Protein 1TZV (pdb70)

Solvent-accessible surface area: 8091 Å² total; per-residue (Å²): 232,176,17,79,104,126,88,10,7,32,0,0,2,73,0,6,69,63,45,18,136,57,176,138,63,68,20,55,111,0,1,68,112,25,12,53,154,77,7,47,177,122,3,54,91,12,0,94,102,4,1,150,13,2,92,140,33,66,95,76,0,28,72,8,0,52,154,22,28,176,164,101,42,17,112,127,13,58,34,11,17,21,2,1,0,33,4,2,0,8,1,0,38,86,14,64,111,19,69,43,125,36,2,12,67,10,4,24,76,10,0,86,152,89,36,84,102,106,17,0,135,64,0,47,33,5,0,61,111,0,6,157,115,59,14,26,154,107,21,134,197

CATH classification: 1.10.940.10

B-factor: mean 25.76, std 11.13, range [11.44, 70.81]

Sequence (141 aa):
MKTPRRRMRLLAVFKKALFQHEFRRDEDLLEQILEEILDETYDKKAKEDARRYIRGIKEENLSMIDDDLISRRYLEKKWSLNRLSVVVDRNVLRLLATYELLFEKKDIIPIEVTIDEEAIEIAKRYGTEENSGKKFVVNGIILDRIAKEHAPKEKFE

Radius of gyration: 14.31 Å; Cα contacts (8 Å, |Δi|>4): 176; chains: 1; bounding box: 40×30×37 Å

Organism: Thermotoga maritima (strain ATCC 43589 / DSM 3109 / JCM 10099 / NBRC 100826 / MSB8) (NCBI:txid243274)

Secondary structure (DSSP, 8-state):
-PPPHHHHHHHHHHHHHHHTT-TTS-HHHHHHHH--TTS-HHHHHHHHHHHHHHHHTHHHHHHHHHTT-SSS-GGGS-HHHHHHHHHHHHHHHH-TTS-HHHHHHHHHHHHHHHS-HHHHHHHHHHHHHHHHHH--GGG--

Foldseek 3Di:
DADDPLVLLVLLLVLLLVCVVVVVDDSLVSSVVSDDPVHDPVSSVVSNVLNVQLVVCVVVQQVLLQVQDDPAHLVRDDSLLSSLSSSLSSCQQPVQPQALVNSLVSSLVSQCVPHNNVSSVVSSVSSVVSNVVHRDPSNPD

Nearest PDB structures (foldseek):
  1tzw-assembly1_A  TM=9.886E-01  e=1.068E-16  Thermotoga maritima
  4eya-assembly1_A  TM=9.049E-01  e=3.063E-06  Aquifex aeolicus VF5
  1eyv-assembly1_A  TM=8.563E-01  e=5.248E-06  Mycobacterium tuberculosis
  3imq-assembly1_A  TM=8.845E-01  e=8.561E-06  Escherichia coli K-12
  3d3c-assembly3_C  TM=8.604E-01  e=1.330E-05  Escherichia coli K-12

InterPro domains:
  IPR006027 NusB/RsmB/TIM44 [PF01029] (7-132)
  IPR011605 NusB antitermination factor [MF_00073] (3-135)
  IPR011605 NusB antitermination factor [PTHR11078] (46-135)
  IPR011605 NusB antitermination factor [TIGR01951] (5-133)
  IPR035926 NusB-like superfamily [G3DSA:1.10.940.10] (1-142)
  IPR035926 NusB-like superfamily [SSF48013] (3-138)

Structure (mmCIF, N/CA/C/O backbone):
data_1TZV
#
_entry.id   1TZV
#
_cell.length_a   60.200
_cell.length_b   60.200
_cell.length_c   87.724
_cell.angle_alpha   90.00
_cell.angle_beta   90.00
_cell.angle_gamma   120.00
#
_symmetry.space_group_name_H-M   'P 31 2 1'
#
loop_
_entity.id
_entity.type
_entity.pdbx_description
1 polymer 'N utilization substance protein B homolog'
2 water water
#
loop_
_atom_site.group_PDB
_atom_site.id
_atom_site.type_symbol
_atom_site.label_atom_id
_atom_site.label_alt_id
_atom_site.label_comp_id
_atom_site.label_asym_id
_atom_site.label_entity_id
_atom_site.label_seq_id
_atom_site.pdbx_PDB_ins_code
_atom_site.Cartn_x
_atom_site.Cartn_y
_atom_site.Cartn_z
_atom_site.occupancy
_atom_site.B_iso_or_equiv
_atom_site.auth_seq_id
_atom_site.auth_comp_id
_atom_site.auth_asym_id
_atom_site.auth_atom_id
_atom_site.pdbx_PDB_model_num
ATOM 1 N N . MET A 1 1 ? 7.826 -9.898 50.309 1.00 57.05 1 MET A N 1
ATOM 2 C CA . MET A 1 1 ? 8.068 -9.206 49.011 1.00 55.20 1 MET A CA 1
ATOM 3 C C . MET A 1 1 ? 8.528 -7.768 49.179 1.00 50.13 1 MET A C 1
ATOM 4 O O . MET A 1 1 ? 8.126 -6.879 48.428 1.00 53.61 1 MET A O 1
ATOM 9 N N . LYS A 1 2 ? 9.364 -7.550 50.187 1.00 37.18 2 LYS A N 1
ATOM 10 C CA . LYS A 1 2 ? 9.928 -6.233 50.444 1.00 41.25 2 LYS A CA 1
ATOM 11 C C . LYS A 1 2 ? 10.859 -5.973 49.269 1.00 37.32 2 LYS A C 1
ATOM 12 O O . LYS A 1 2 ? 11.515 -6.902 48.797 1.00 31.79 2 LYS A O 1
ATOM 18 N N . THR A 1 3 ? 10.917 -4.734 48.788 1.00 27.43 3 THR A N 1
ATOM 19 C CA . THR A 1 3 ? 11.802 -4.422 47.668 1.00 28.22 3 THR A CA 1
ATOM 20 C C . THR A 1 3 ? 13.208 -4.229 48.219 1.00 23.31 3 THR A C 1
ATOM 21 O O . THR A 1 3 ? 13.436 -3.393 49.087 1.00 24.66 3 THR A O 1
ATOM 25 N N . PRO A 1 4 ? 14.176 -5.029 47.739 1.00 24.75 4 PRO A N 1
ATOM 26 C CA . PRO A 1 4 ? 15.532 -4.853 48.263 1.00 23.36 4 PRO A CA 1
ATOM 27 C C . PRO A 1 4 ? 16.206 -3.541 47.859 1.00 19.57 4 PRO A C 1
ATOM 28 O O . PRO A 1 4 ? 15.910 -2.957 46.802 1.00 21.95 4 PRO A O 1
ATOM 32 N N . ARG A 1 5 ? 17.108 -3.094 48.720 1.00 20.96 5 ARG A N 1
ATOM 33 C CA . ARG A 1 5 ? 17.864 -1.873 48.488 1.00 22.30 5 ARG A CA 1
ATOM 34 C C . ARG A 1 5 ? 18.554 -1.926 47.128 1.00 20.40 5 ARG A C 1
ATOM 35 O O . ARG A 1 5 ? 18.603 -0.927 46.417 1.00 19.63 5 ARG A O 1
ATOM 43 N N . ARG A 1 6 ? 19.101 -3.082 46.764 1.00 19.91 6 ARG A N 1
ATOM 44 C CA . ARG A 1 6 ? 19.780 -3.193 45.486 1.00 18.36 6 ARG A CA 1
ATOM 45 C C . ARG A 1 6 ? 18.891 -2.885 44.306 1.00 19.30 6 ARG A C 1
ATOM 46 O O . ARG A 1 6 ? 19.354 -2.283 43.331 1.00 17.81 6 ARG A O 1
ATOM 54 N N . ARG A 1 7 ? 17.632 -3.310 44.359 1.00 19.34 7 ARG A N 1
ATOM 55 C CA . ARG A 1 7 ? 16.714 -3.059 43.256 1.00 17.63 7 ARG A CA 1
ATOM 56 C C . ARG A 1 7 ? 16.265 -1.595 43.243 1.00 18.29 7 ARG A C 1
ATOM 57 O O . ARG A 1 7 ? 16.123 -0.995 42.176 1.00 17.24 7 ARG A O 1
ATOM 65 N N . MET A 1 8 ? 16.042 -1.033 44.422 1.00 17.27 8 MET A N 1
ATOM 66 C CA . MET A 1 8 ? 15.666 0.373 44.537 1.00 16.60 8 MET A CA 1
ATOM 67 C C . MET A 1 8 ? 16.799 1.196 43.901 1.00 17.06 8 MET A C 1
ATO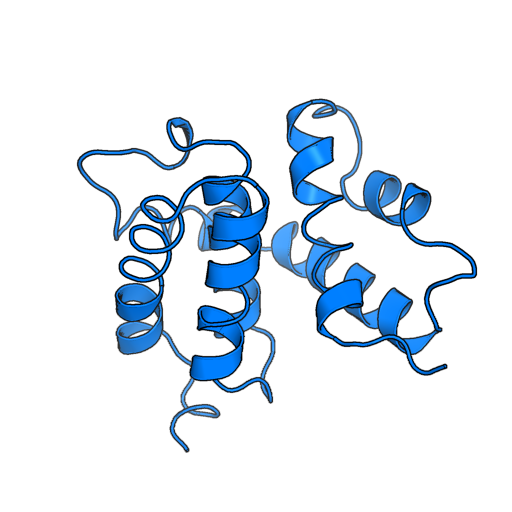M 68 O O . MET A 1 8 ? 16.543 2.055 43.052 1.00 16.69 8 MET A O 1
ATOM 73 N N . ARG A 1 9 ? 18.045 0.922 44.295 1.00 15.83 9 ARG A N 1
ATOM 74 C CA . ARG A 1 9 ? 19.178 1.671 43.773 1.00 15.46 9 ARG A CA 1
ATOM 75 C C . ARG A 1 9 ? 19.355 1.482 42.277 1.00 15.60 9 ARG A C 1
ATOM 76 O O . ARG A 1 9 ? 19.743 2.429 41.578 1.00 15.70 9 ARG A O 1
ATOM 84 N N A LEU A 1 10 ? 19.083 0.278 41.780 0.50 14.86 10 LEU A N 1
ATOM 85 N N B LEU A 1 10 ? 19.072 0.279 41.786 0.50 14.65 10 LEU A N 1
ATOM 86 C CA A LEU A 1 10 ? 19.207 0.036 40.346 0.50 16.13 10 LEU A CA 1
ATOM 87 C CA B LEU A 1 10 ? 19.204 0.023 40.359 0.50 16.01 10 LEU A CA 1
ATOM 88 C C A LEU A 1 10 ? 18.188 0.860 39.566 0.50 16.97 10 LEU A C 1
ATOM 89 C C B LEU A 1 10 ? 18.186 0.845 39.568 0.50 16.89 10 LEU A C 1
ATOM 90 O O A LEU A 1 10 ? 18.457 1.271 38.443 0.50 17.18 10 LEU A O 1
ATOM 91 O O B LEU A 1 10 ? 18.456 1.244 38.441 0.50 17.34 10 LEU A O 1
ATOM 100 N N . ALA A 1 11 ? 17.014 1.103 40.144 1.00 14.87 11 ALA A N 1
ATOM 101 C CA . ALA A 1 11 ? 16.004 1.912 39.441 1.00 15.73 11 ALA A CA 1
ATOM 102 C C . ALA A 1 11 ? 16.537 3.342 39.282 1.00 13.66 11 ALA A C 1
ATOM 103 O O . ALA A 1 11 ? 16.327 3.986 38.247 1.00 14.57 11 ALA A O 1
ATOM 105 N N . VAL A 1 12 ? 17.206 3.845 40.322 1.00 14.22 12 VAL A N 1
ATOM 106 C CA . VAL A 1 12 ? 17.803 5.177 40.278 1.00 13.61 12 VAL A CA 1
ATOM 107 C C . VAL A 1 12 ? 18.860 5.191 39.162 1.00 13.56 12 VAL A C 1
ATOM 108 O O . VAL A 1 12 ? 18.892 6.102 38.325 1.00 14.04 12 VAL A O 1
ATOM 112 N N . PHE A 1 13 ? 19.707 4.164 39.147 1.00 12.80 13 PHE A N 1
ATOM 113 C CA . PHE A 1 13 ? 20.729 4.077 38.118 1.00 13.94 13 PHE A CA 1
ATOM 114 C C . PHE A 1 13 ? 20.098 4.024 36.730 1.00 12.83 13 PHE A C 1
ATOM 115 O O . PHE A 1 13 ? 20.558 4.720 35.831 1.00 13.70 13 PHE A O 1
ATOM 123 N N A LYS A 1 14 ? 19.061 3.211 36.546 0.50 13.94 14 LYS A N 1
ATOM 124 N N B LYS A 1 14 ? 19.059 3.212 36.546 0.50 13.98 14 LYS A N 1
ATOM 125 C CA A LYS A 1 14 ? 18.421 3.133 35.238 0.50 15.08 14 LYS A CA 1
ATOM 126 C CA B LYS A 1 14 ? 18.410 3.131 35.241 0.50 15.09 14 LYS A CA 1
ATOM 127 C C A LYS A 1 14 ? 17.865 4.474 34.784 0.50 14.21 14 LYS A C 1
ATOM 128 C C B LYS A 1 14 ? 17.873 4.479 34.786 0.50 14.50 14 LYS A C 1
ATOM 129 O O A LYS A 1 14 ? 17.939 4.802 33.597 0.50 16.58 14 LYS A O 1
ATOM 130 O O B LYS A 1 14 ? 17.967 4.816 33.601 0.50 16.38 14 LYS A O 1
ATOM 141 N N . ALA A 1 15 ? 17.322 5.266 35.705 1.00 13.40 15 ALA A N 1
ATOM 142 C CA . ALA A 1 15 ? 16.799 6.579 35.327 1.00 13.54 15 ALA A CA 1
ATOM 143 C C . ALA A 1 15 ? 17.959 7.467 34.858 1.00 13.83 15 ALA A C 1
ATOM 144 O O . ALA A 1 15 ? 17.847 8.159 33.847 1.00 15.25 15 ALA A O 1
ATOM 146 N N . LEU A 1 16 ? 19.086 7.440 35.580 1.00 13.01 16 LEU A N 1
ATOM 147 C CA . LEU A 1 16 ? 20.260 8.225 35.196 1.00 13.47 16 LEU A CA 1
ATOM 148 C C . LEU A 1 16 ? 20.777 7.777 33.826 1.00 12.96 16 LEU A C 1
ATOM 149 O O . LEU A 1 16 ? 21.099 8.610 32.988 1.00 13.42 16 LEU A O 1
ATOM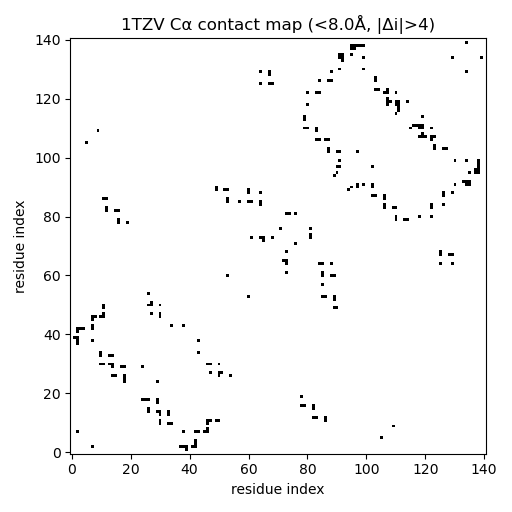 154 N N . PHE A 1 17 ? 20.859 6.466 33.626 1.00 12.39 17 PHE A N 1
ATOM 155 C CA . PHE A 1 17 ? 21.331 5.903 32.354 1.00 13.89 17 PHE A CA 1
ATOM 156 C C . PHE A 1 17 ? 20.419 6.356 31.204 1.00 13.36 17 PHE A C 1
ATOM 157 O O . PHE A 1 17 ? 20.892 6.860 30.168 1.00 15.52 17 PHE A O 1
ATOM 165 N N . GLN A 1 18 ? 19.116 6.190 31.373 1.00 14.43 18 GLN A N 1
ATOM 166 C CA . GLN A 1 18 ? 18.198 6.590 30.310 1.00 15.65 18 GLN A CA 1
ATOM 167 C C . GLN A 1 18 ? 18.207 8.084 30.019 1.00 15.40 18 GLN A C 1
ATOM 168 O O . GLN A 1 18 ? 18.049 8.505 28.861 1.00 16.27 18 GLN A O 1
ATOM 174 N N . HIS A 1 19 ? 18.427 8.911 31.038 1.00 15.75 19 HIS A N 1
ATOM 175 C CA . HIS A 1 19 ? 18.430 10.332 30.819 1.00 15.09 19 HIS A CA 1
ATOM 176 C C . HIS A 1 19 ? 19.546 10.771 29.876 1.00 16.43 19 HIS A C 1
ATOM 177 O O . HIS A 1 19 ? 19.421 11.804 29.199 1.00 16.33 19 HIS A O 1
ATOM 184 N N . GLU A 1 20 ? 20.634 10.008 29.818 1.00 15.04 20 GLU A N 1
ATOM 185 C CA . GLU A 1 20 ? 21.748 10.371 28.927 1.00 16.06 20 GLU A CA 1
ATOM 186 C C . GLU A 1 20 ? 21.337 10.417 27.448 1.00 17.12 20 GLU A C 1
ATOM 187 O O . GLU A 1 20 ? 22.001 11.077 26.635 1.00 17.07 20 GLU A O 1
ATOM 193 N N . PHE A 1 21 ? 20.240 9.744 27.117 1.00 14.61 21 PHE A N 1
ATOM 194 C CA . PHE A 1 21 ? 19.743 9.697 25.739 1.00 18.24 21 PHE A CA 1
ATOM 195 C C . PHE A 1 21 ? 18.407 10.401 25.611 1.00 17.75 21 PHE A C 1
ATOM 196 O O . PHE A 1 21 ? 17.794 10.408 24.538 1.00 18.95 21 PHE A O 1
ATOM 204 N N . ARG A 1 22 ? 17.954 11.006 26.699 1.00 17.05 22 ARG A N 1
ATOM 205 C CA . ARG A 1 22 ? 16.677 11.710 26.747 1.00 16.83 22 ARG A CA 1
ATOM 206 C C . ARG A 1 22 ? 16.894 12.975 27.551 1.00 17.57 22 ARG A C 1
ATOM 207 O O . ARG A 1 22 ? 16.163 13.255 28.504 1.00 18.89 22 ARG A O 1
ATOM 215 N N . ARG A 1 23 ? 17.885 13.757 27.139 1.00 17.72 23 ARG A N 1
ATOM 216 C CA . ARG A 1 23 ? 18.293 14.951 27.875 1.00 22.04 23 ARG A CA 1
ATOM 217 C C . ARG A 1 23 ? 17.299 16.095 27.961 1.00 27.53 23 ARG A C 1
ATOM 218 O O . ARG A 1 23 ? 17.458 17.000 28.778 1.00 27.76 23 ARG A O 1
ATOM 226 N N . ASP A 1 24 ? 16.267 16.041 27.132 1.00 28.59 24 ASP A N 1
ATOM 227 C CA . ASP A 1 24 ? 15.232 17.069 27.108 1.00 25.77 24 ASP A CA 1
ATOM 228 C C . ASP A 1 24 ? 14.116 16.720 28.076 1.00 32.92 24 ASP A C 1
ATOM 229 O O . ASP A 1 24 ? 13.168 17.490 28.249 1.00 31.66 24 ASP A O 1
ATOM 234 N N . GLU A 1 25 ? 14.216 15.547 28.694 1.00 27.30 25 GLU A N 1
ATOM 235 C CA . GLU A 1 25 ? 13.196 15.099 29.631 1.00 22.71 25 GLU A CA 1
ATOM 236 C C . GLU A 1 25 ? 13.657 15.223 31.077 1.00 22.07 25 GLU A C 1
ATOM 237 O O . GLU A 1 25 ? 14.861 15.179 31.370 1.00 23.44 25 GLU A O 1
ATOM 243 N N . ASP A 1 26 ? 12.689 15.379 31.973 1.00 21.38 26 ASP A N 1
ATOM 244 C CA . ASP A 1 26 ? 12.946 15.512 33.401 1.00 22.76 26 ASP A CA 1
ATOM 245 C C . ASP A 1 26 ? 13.319 14.142 33.954 1.00 20.16 26 ASP A C 1
ATOM 246 O O . ASP A 1 26 ? 12.609 13.156 33.764 1.00 19.45 26 ASP A O 1
ATOM 251 N N A LEU A 1 27 ? 14.458 14.090 34.638 0.50 19.65 27 LEU A N 1
ATOM 252 N N B LEU A 1 27 ? 14.458 14.092 34.626 0.50 19.31 27 LEU A N 1
ATOM 253 C CA A LEU A 1 27 ? 14.943 12.852 35.239 0.50 19.09 27 LEU A CA 1
ATOM 254 C CA B LEU A 1 27 ? 14.932 12.861 35.228 0.50 19.04 27 LEU A CA 1
ATOM 255 C C A LEU A 1 27 ? 13.867 12.240 36.139 0.50 18.53 27 LEU A C 1
ATOM 256 C C B LEU A 1 27 ? 13.854 12.243 36.120 0.50 18.56 27 LEU A C 1
ATOM 257 O O A LEU A 1 27 ? 13.734 11.011 36.225 0.50 18.14 27 LEU A O 1
ATOM 258 O O B LEU A 1 27 ? 13.710 11.014 36.186 0.50 18.64 27 LEU A O 1
ATOM 267 N N . GLU A 1 28 ? 13.096 13.093 36.814 1.00 18.38 28 GLU A N 1
ATOM 268 C CA . GLU A 1 28 ? 12.037 12.595 37.685 1.00 18.81 28 GLU A CA 1
ATOM 269 C C . GLU A 1 28 ? 10.965 11.843 36.903 1.00 20.03 28 GLU A C 1
ATOM 270 O O . GLU A 1 28 ? 10.465 10.824 37.368 1.00 20.25 28 GLU A O 1
ATOM 276 N N . GLN A 1 29 ? 10.606 12.337 35.717 1.00 20.09 29 GLN A N 1
ATOM 277 C CA . GLN A 1 29 ? 9.600 11.669 34.897 1.00 22.93 29 GLN A CA 1
ATOM 278 C C . GLN A 1 29 ? 10.110 10.333 34.394 1.00 21.62 29 GLN A C 1
ATOM 279 O O . GLN A 1 29 ? 9.374 9.349 34.330 1.00 21.71 29 GLN A O 1
ATOM 285 N N . ILE A 1 30 ? 11.387 10.293 34.030 1.00 19.37 30 ILE A N 1
ATOM 286 C CA . ILE A 1 30 ? 11.974 9.044 33.573 1.00 18.39 30 ILE A CA 1
ATOM 287 C C . ILE A 1 30 ? 11.900 8.005 34.700 1.00 16.64 30 ILE A C 1
ATOM 288 O O . ILE A 1 30 ? 11.560 6.860 34.455 1.00 18.40 30 ILE A O 1
ATOM 293 N N . LEU A 1 31 ? 12.203 8.412 35.934 1.00 16.00 31 LEU A N 1
ATOM 294 C CA . LEU A 1 31 ? 12.122 7.462 37.049 1.00 16.59 31 LEU A CA 1
ATOM 295 C C . LEU A 1 31 ? 10.695 6.936 37.202 1.00 17.60 31 LEU A C 1
ATOM 296 O O . LEU A 1 31 ? 10.493 5.751 37.465 1.00 17.66 31 LEU A O 1
ATOM 301 N N . GLU A 1 32 ? 9.699 7.808 37.037 1.00 17.70 32 GLU A N 1
ATOM 302 C CA . GLU A 1 32 ? 8.307 7.356 37.164 1.00 19.59 32 GLU A CA 1
ATOM 303 C C . GLU A 1 32 ? 7.909 6.281 36.146 1.00 21.67 32 GLU A C 1
ATOM 304 O O . GLU A 1 32 ? 7.012 5.474 36.412 1.00 24.90 32 GLU A O 1
ATOM 310 N N . GLU A 1 33 ? 8.555 6.254 34.984 1.00 20.69 33 GLU A N 1
ATOM 311 C CA . GLU A 1 33 ? 8.249 5.230 33.979 1.00 23.61 33 GLU A CA 1
ATOM 312 C C . GLU A 1 33 ? 8.811 3.883 34.443 1.00 25.79 33 GLU A C 1
ATOM 313 O O . GLU A 1 33 ? 8.243 2.822 34.172 1.00 26.04 33 GLU A O 1
ATOM 319 N N . ILE A 1 34 ? 9.937 3.939 35.150 1.00 22.18 34 ILE A N 1
ATOM 320 C CA . ILE A 1 34 ? 10.619 2.745 35.651 1.00 19.03 34 ILE A CA 1
ATOM 321 C C . ILE A 1 34 ? 9.913 2.168 36.872 1.00 24.00 34 ILE A C 1
ATOM 322 O O . ILE A 1 34 ? 9.740 0.948 36.988 1.00 26.20 34 ILE A O 1
ATOM 327 N N . LEU A 1 35 ? 9.505 3.046 37.785 1.00 21.20 35 LEU A N 1
ATOM 328 C CA . LEU A 1 35 ? 8.809 2.611 38.989 1.00 21.44 35 LEU A CA 1
ATOM 329 C C . LEU A 1 35 ? 7.416 2.120 38.605 1.00 28.63 35 LEU A C 1
ATOM 330 O O . LEU A 1 35 ? 6.710 2.749 37.817 1.00 34.45 35 LEU A O 1
ATOM 335 N N . ASP A 1 36 ? 7.047 0.969 39.140 1.00 27.28 36 ASP A N 1
ATOM 336 C CA . ASP A 1 36 ? 5.732 0.406 38.875 1.00 28.99 36 ASP A CA 1
ATOM 337 C C . ASP A 1 36 ? 5.301 -0.415 40.073 1.00 27.13 36 ASP A C 1
ATOM 338 O O . ASP A 1 36 ? 5.890 -0.314 41.155 1.00 26.73 36 ASP A O 1
ATOM 343 N N . GLU A 1 37 ? 4.269 -1.230 39.875 1.00 32.79 37 GLU A N 1
ATOM 344 C CA . GLU A 1 37 ? 3.726 -2.065 40.934 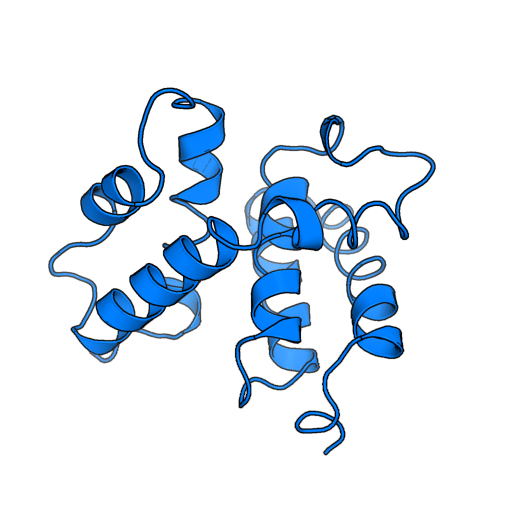1.00 31.33 37 GLU A CA 1
ATOM 345 C C . GLU A 1 37 ? 4.727 -3.026 41.567 1.00 31.25 37 GLU A C 1
ATOM 346 O O . GLU A 1 37 ? 4.515 -3.482 42.691 1.00 33.57 37 GLU A O 1
ATOM 352 N N . THR A 1 38 ? 5.815 -3.336 40.866 1.00 28.26 38 THR A N 1
ATOM 353 C CA . THR A 1 38 ? 6.806 -4.255 41.426 1.00 27.75 38 THR A CA 1
ATOM 354 C C . THR A 1 38 ? 7.688 -3.616 42.502 1.00 27.39 38 THR A C 1
ATOM 355 O O . THR A 1 38 ? 8.453 -4.309 43.181 1.00 30.69 38 THR A O 1
ATOM 359 N N . TYR A 1 39 ? 7.573 -2.298 42.670 1.00 22.65 39 TYR A N 1
ATOM 360 C CA . TYR A 1 39 ? 8.344 -1.592 43.689 1.00 25.72 39 TYR A CA 1
ATOM 361 C C . TYR A 1 39 ? 7.412 -1.212 44.827 1.00 24.71 39 TYR A C 1
ATOM 362 O O . TYR A 1 39 ? 6.330 -0.677 44.578 1.00 28.35 39 TYR A O 1
ATOM 371 N N . ASP A 1 40 ? 7.809 -1.483 46.067 1.00 22.26 40 ASP A N 1
ATOM 372 C CA . ASP A 1 40 ? 6.939 -1.140 47.187 1.00 22.03 40 ASP A CA 1
ATOM 373 C C . ASP A 1 40 ? 6.998 0.345 47.541 1.00 24.13 40 ASP A C 1
ATOM 374 O O . ASP A 1 40 ? 7.838 1.095 47.021 1.00 24.16 40 ASP A O 1
ATOM 379 N N . LYS A 1 41 ? 6.081 0.782 48.397 1.00 26.37 41 LYS A N 1
ATOM 380 C CA . LYS A 1 41 ? 6.002 2.187 48.786 1.00 23.16 41 LYS A CA 1
ATOM 381 C C . LYS A 1 41 ? 7.343 2.792 49.215 1.00 22.82 41 LYS A C 1
ATOM 382 O O . LYS A 1 41 ? 7.699 3.897 48.786 1.00 23.06 41 LYS A O 1
ATOM 388 N N . LYS A 1 42 ? 8.085 2.075 50.050 1.00 25.75 42 LYS A N 1
ATOM 389 C CA . LYS A 1 42 ? 9.381 2.551 50.536 1.00 24.62 42 LYS A CA 1
ATOM 390 C C . LYS A 1 42 ? 10.406 2.680 49.399 1.00 22.61 42 LYS A C 1
ATOM 391 O O . LYS A 1 42 ? 11.142 3.666 49.326 1.00 21.51 42 LYS A 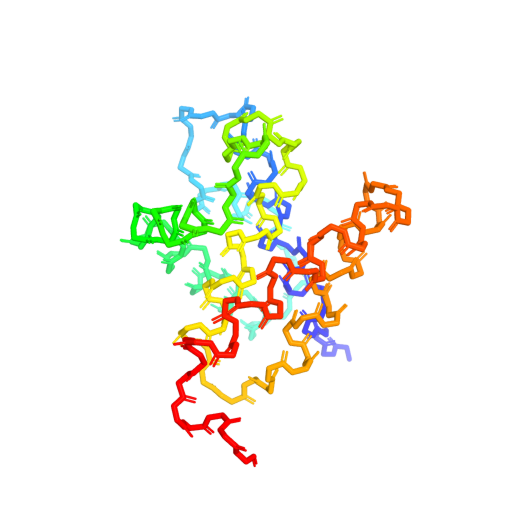O 1
ATOM 397 N N . ALA A 1 43 ? 10.454 1.689 48.517 1.00 22.17 43 ALA A N 1
ATOM 398 C CA . ALA A 1 43 ? 11.409 1.746 47.405 1.00 20.40 43 ALA A CA 1
ATOM 399 C C . ALA A 1 43 ? 11.086 2.923 46.479 1.00 20.45 43 ALA A C 1
ATOM 400 O O . ALA A 1 43 ? 11.994 3.582 45.968 1.00 19.41 43 ALA A O 1
ATOM 402 N N . LYS A 1 44 ? 9.806 3.210 46.262 1.00 19.10 44 LYS A N 1
ATOM 403 C CA . LYS A 1 44 ? 9.450 4.334 45.409 1.00 19.31 44 LYS A CA 1
ATOM 404 C C . LYS A 1 44 ? 9.855 5.632 46.082 1.00 20.89 44 LYS A C 1
ATOM 405 O O . LYS A 1 44 ? 10.369 6.540 45.444 1.00 20.58 44 LYS A O 1
ATOM 411 N N . GLU A 1 45 ? 9.587 5.728 47.376 1.00 20.59 45 GLU A N 1
ATOM 412 C CA . GLU A 1 45 ? 9.944 6.914 48.142 1.00 22.19 45 GLU A CA 1
ATOM 413 C C . GLU A 1 45 ? 11.458 7.131 48.086 1.00 17.82 45 GLU A C 1
ATOM 414 O O . GLU A 1 45 ? 11.934 8.235 47.827 1.00 18.81 45 GLU A O 1
ATOM 420 N N . ASP A 1 46 ? 12.209 6.068 48.356 1.00 18.71 46 ASP A N 1
ATOM 421 C CA . ASP A 1 46 ? 13.662 6.166 48.351 1.00 18.52 46 ASP A CA 1
ATOM 422 C C . ASP A 1 46 ? 14.215 6.542 46.974 1.00 15.38 46 ASP A C 1
ATOM 423 O O . ASP A 1 46 ? 15.024 7.458 46.873 1.00 16.75 46 ASP A O 1
ATOM 428 N N . ALA A 1 47 ? 13.769 5.854 45.930 1.00 17.16 47 ALA A N 1
ATOM 429 C CA . ALA A 1 47 ? 14.261 6.152 44.581 1.00 16.27 47 ALA A CA 1
ATOM 430 C C . ALA A 1 47 ? 13.988 7.598 44.203 1.00 16.02 47 ALA A C 1
ATOM 431 O O . ALA A 1 47 ? 14.851 8.277 43.653 1.00 16.82 47 ALA A O 1
ATOM 433 N N . ARG A 1 48 ? 12.791 8.091 44.538 1.00 16.18 48 ARG A N 1
ATOM 434 C CA . ARG A 1 48 ? 12.444 9.482 44.245 1.00 16.68 48 ARG A CA 1
ATOM 435 C C . ARG A 1 48 ? 13.358 10.469 45.003 1.00 16.54 48 ARG A C 1
ATOM 436 O O . ARG A 1 48 ? 13.790 11.485 44.439 1.00 17.85 48 ARG A O 1
ATOM 444 N N . ARG A 1 49 ? 13.644 10.188 46.273 1.00 16.88 49 ARG A N 1
ATOM 445 C CA . ARG A 1 49 ? 14.511 11.055 47.059 1.00 16.85 49 ARG A CA 1
ATOM 446 C C . ARG A 1 49 ? 15.922 11.075 46.428 1.00 16.72 49 ARG A C 1
ATOM 447 O O . ARG A 1 49 ? 16.553 12.137 46.299 1.00 18.08 49 ARG A O 1
ATOM 455 N N . TYR A 1 50 ? 16.418 9.892 46.064 1.00 15.48 50 TYR A N 1
ATOM 456 C CA . TYR A 1 50 ? 17.733 9.789 45.413 1.00 14.42 50 TYR A CA 1
ATOM 457 C C . TYR A 1 50 ? 17.800 10.627 44.129 1.00 13.66 50 TYR A C 1
ATOM 458 O O . TYR A 1 50 ? 18.716 11.434 43.941 1.00 15.00 50 TYR A O 1
ATOM 467 N N . ILE A 1 51 ? 16.835 10.417 43.243 1.00 15.78 51 ILE A N 1
ATOM 468 C CA . ILE A 1 51 ? 16.835 11.144 41.975 1.00 15.29 51 ILE A CA 1
ATOM 469 C C . ILE A 1 51 ? 16.731 12.648 42.196 1.00 16.27 51 ILE A C 1
ATOM 470 O O . ILE A 1 51 ? 17.442 13.422 41.560 1.00 17.81 51 ILE A O 1
ATOM 475 N N . ARG A 1 52 ? 15.879 13.085 43.120 1.00 16.95 52 ARG A N 1
ATOM 476 C CA . ARG A 1 52 ? 15.781 14.523 43.358 1.00 19.56 52 ARG A CA 1
ATOM 477 C C . ARG A 1 52 ? 17.063 15.056 43.982 1.00 17.14 52 ARG A C 1
ATOM 478 O O . ARG A 1 52 ? 17.495 16.165 43.658 1.00 18.74 52 ARG A O 1
ATOM 486 N N . GLY A 1 53 ? 17.682 14.253 44.849 1.00 17.08 53 GLY A N 1
ATOM 487 C CA . GLY A 1 53 ? 18.923 14.654 45.490 1.00 16.55 53 GLY A CA 1
ATOM 488 C C . GLY A 1 53 ? 20.078 14.772 44.513 1.00 18.00 53 GLY A C 1
ATOM 489 O O . GLY A 1 53 ? 20.908 15.673 44.608 1.00 19.45 53 GLY A O 1
ATOM 490 N N . ILE A 1 54 ? 20.136 13.848 43.558 1.00 16.79 54 ILE A N 1
ATOM 491 C CA . ILE A 1 54 ? 21.195 13.881 42.565 1.00 17.57 54 ILE A CA 1
ATOM 492 C C . ILE A 1 54 ? 20.950 15.076 41.645 1.00 18.29 54 ILE A C 1
ATOM 493 O O . ILE A 1 54 ? 21.876 15.811 41.317 1.00 19.99 54 ILE A O 1
ATOM 498 N N . LYS A 1 55 ? 19.698 15.301 41.262 1.00 20.37 55 LYS A N 1
ATOM 499 C CA . LYS A 1 55 ? 19.405 16.429 40.384 1.00 23.79 55 LYS A CA 1
ATOM 500 C C . LYS A 1 55 ? 19.733 17.765 41.052 1.00 22.30 55 LYS A C 1
ATOM 501 O O . LYS A 1 55 ? 20.336 18.641 40.433 1.00 27.28 55 LYS A O 1
ATOM 507 N N A GLU A 1 56 ? 19.359 17.901 42.320 0.50 21.70 56 GLU A N 1
ATOM 508 N N B GLU A 1 56 ? 19.358 17.917 42.315 0.50 21.79 56 GLU A N 1
ATOM 509 C CA A GLU A 1 56 ? 19.585 19.126 43.089 0.50 25.68 56 GLU A CA 1
ATOM 510 C CA B GLU A 1 56 ? 19.603 19.166 43.027 0.50 24.66 56 GLU A CA 1
ATOM 511 C C A GLU A 1 56 ? 21.053 19.418 43.375 0.50 27.84 56 GLU A C 1
ATOM 512 C C B GLU A 1 56 ? 21.063 19.427 43.376 0.50 27.97 56 GLU A C 1
ATOM 513 O O A GLU A 1 56 ? 21.453 20.577 43.486 0.50 27.44 56 GLU A O 1
ATOM 514 O O B GLU A 1 56 ? 21.469 20.577 43.542 0.50 26.96 56 GLU A O 1
ATOM 525 N N . ASN A 1 57 ? 21.855 18.368 43.490 1.00 20.70 57 ASN A N 1
ATOM 526 C CA . ASN A 1 57 ? 23.273 18.526 43.803 1.00 21.13 57 ASN A CA 1
ATOM 527 C C . ASN A 1 57 ? 24.204 18.104 42.644 1.00 16.96 57 ASN A C 1
ATOM 528 O O . ASN A 1 57 ? 25.392 17.895 42.867 1.00 18.58 57 ASN A O 1
ATOM 533 N N . LEU A 1 58 ? 23.690 18.022 41.422 1.00 19.17 58 LEU A N 1
ATOM 534 C CA . LEU A 1 58 ? 24.500 17.522 40.307 1.00 17.73 58 LEU A CA 1
ATOM 535 C C . LEU A 1 58 ? 25.832 18.230 40.098 1.00 20.77 58 LEU A C 1
ATOM 536 O O . LEU A 1 58 ? 26.862 17.582 39.942 1.00 18.51 58 LEU A O 1
ATOM 541 N N . SER A 1 59 ? 25.826 19.558 40.093 1.00 20.59 59 SER A N 1
ATOM 542 C CA . SER A 1 59 ? 27.065 20.304 39.890 1.00 20.82 59 SER A CA 1
ATOM 543 C C . SER A 1 59 ? 28.089 20.010 40.972 1.00 18.08 59 SER A C 1
ATOM 544 O O . SER A 1 59 ? 29.264 19.777 40.677 1.00 18.73 59 SER A O 1
ATOM 547 N N . MET A 1 60 ? 27.658 20.044 42.227 1.00 17.67 60 MET A N 1
ATOM 548 C CA . MET A 1 60 ? 28.567 19.784 43.329 1.00 19.57 60 MET A CA 1
ATOM 549 C C . MET A 1 60 ? 29.092 18.344 43.265 1.00 18.22 60 MET A C 1
ATOM 550 O O . MET A 1 60 ? 30.264 18.091 43.505 1.00 17.94 60 MET A O 1
ATOM 555 N N . ILE A 1 61 ? 28.217 17.402 42.926 1.00 17.35 61 ILE A N 1
ATOM 556 C CA . ILE A 1 61 ? 28.613 15.991 42.831 1.00 16.73 61 ILE A CA 1
ATOM 557 C C . ILE A 1 61 ? 29.626 15.788 41.694 1.00 14.50 61 ILE A C 1
ATOM 558 O O . ILE A 1 61 ? 30.685 15.172 41.894 1.00 15.81 61 ILE A O 1
ATOM 563 N N . ASP A 1 62 ? 29.320 16.308 40.506 1.00 14.90 62 ASP A N 1
ATOM 564 C CA . ASP A 1 62 ? 30.229 16.166 39.369 1.00 14.92 62 ASP A CA 1
ATOM 565 C C . ASP A 1 62 ? 31.576 16.839 39.645 1.00 14.23 62 ASP A C 1
ATOM 566 O O . ASP A 1 62 ? 32.631 16.276 39.349 1.00 16.35 62 ASP A O 1
ATOM 571 N N A ASP A 1 63 ? 31.525 18.040 40.216 0.50 17.39 63 ASP A N 1
ATOM 572 N N B ASP A 1 63 ? 31.544 18.046 40.199 0.50 17.54 63 ASP A N 1
ATOM 573 C CA A ASP A 1 63 ? 32.734 18.793 40.549 0.50 18.55 63 ASP A CA 1
ATOM 574 C CA B ASP A 1 63 ? 32.787 18.756 40.491 0.50 17.62 63 ASP A CA 1
ATOM 575 C C A ASP A 1 63 ? 33.611 18.015 41.524 0.50 16.86 63 ASP A C 1
ATOM 576 C C B ASP A 1 63 ? 33.628 18.009 41.528 0.50 17.00 63 ASP A C 1
ATOM 577 O O A ASP A 1 63 ? 34.834 17.999 41.399 0.50 18.88 63 ASP A O 1
ATOM 578 O O B ASP A 1 63 ? 34.854 18.012 41.449 0.50 18.80 63 ASP A O 1
ATOM 587 N N . LEU A 1 64 ? 32.983 17.365 42.493 1.00 17.25 64 LEU A N 1
ATOM 588 C CA . LEU A 1 64 ? 33.717 16.594 43.486 1.00 15.58 64 LEU A CA 1
ATOM 589 C C . LEU A 1 64 ? 34.369 15.364 42.825 1.00 18.53 64 LEU A C 1
ATOM 590 O O . LEU A 1 64 ? 35.553 15.104 43.021 1.00 18.03 64 LEU A O 1
ATOM 595 N N . ILE A 1 65 ? 33.610 14.615 42.028 1.00 16.95 65 ILE A N 1
ATOM 596 C CA . ILE A 1 65 ? 34.171 13.444 41.360 1.00 16.19 65 ILE A CA 1
ATOM 597 C C . ILE A 1 65 ? 35.366 13.834 40.485 1.00 14.81 65 ILE A C 1
ATOM 598 O O . ILE A 1 65 ? 36.397 13.151 40.467 1.00 17.00 65 ILE A O 1
ATOM 603 N N . SER A 1 66 ? 35.236 14.952 39.782 1.00 17.20 66 SER A N 1
ATOM 604 C CA . SER A 1 66 ? 36.288 15.413 38.889 1.00 18.43 66 SER A CA 1
ATOM 605 C C . SER A 1 66 ? 37.618 15.685 39.603 1.00 18.44 66 SER A C 1
ATOM 606 O O . SER A 1 66 ? 38.673 15.652 38.967 1.00 20.89 66 SER A O 1
ATOM 609 N N A ARG A 1 67 ? 37.573 15.948 40.906 0.50 19.54 67 ARG A N 1
ATOM 610 N N B ARG A 1 67 ? 37.553 15.924 40.912 0.50 19.60 67 ARG A N 1
ATOM 611 C CA A ARG A 1 67 ? 38.805 16.197 41.655 0.50 22.00 67 ARG A CA 1
ATOM 612 C CA B ARG A 1 67 ? 38.745 16.177 41.728 0.50 22.18 67 ARG A CA 1
ATOM 613 C C A ARG A 1 67 ? 39.629 14.921 41.818 0.50 25.00 67 ARG A C 1
ATOM 614 C C B ARG A 1 67 ? 39.590 14.913 41.882 0.50 24.27 67 ARG A C 1
ATOM 615 O O A ARG A 1 67 ? 40.755 14.958 42.322 0.50 26.81 67 ARG A O 1
ATOM 616 O O B ARG A 1 67 ? 40.693 14.954 42.435 0.50 25.23 67 ARG A O 1
ATOM 631 N N . TYR A 1 68 ? 39.068 13.791 41.397 1.00 18.86 68 TYR A N 1
ATOM 632 C CA . TYR A 1 68 ? 39.765 12.521 41.493 1.00 19.28 68 TYR A CA 1
ATOM 633 C C . TYR A 1 68 ? 40.046 11.913 40.126 1.00 17.66 68 TYR A C 1
ATOM 634 O O . TYR A 1 68 ? 40.550 10.797 40.043 1.00 20.11 68 TYR A O 1
ATOM 643 N N . LEU A 1 69 ? 39.731 12.647 39.063 1.00 18.60 69 LEU A N 1
ATOM 644 C CA . LEU A 1 69 ? 39.940 12.166 37.695 1.00 18.45 69 LEU A CA 1
ATOM 645 C C . LEU A 1 69 ? 41.063 12.972 37.056 1.00 19.22 69 LEU A C 1
ATOM 646 O O . LEU A 1 69 ? 41.208 14.161 37.345 1.00 22.06 69 LEU A O 1
ATOM 651 N N . GLU A 1 70 ? 41.859 12.315 36.215 1.00 20.88 70 GLU A N 1
ATOM 652 C CA . GLU A 1 70 ? 42.946 12.978 35.496 1.00 21.56 70 GLU A CA 1
ATOM 653 C C . GLU A 1 70 ? 43.010 12.469 34.054 1.00 23.79 70 GLU A C 1
ATOM 654 O O . GLU A 1 70 ? 42.733 13.220 33.125 1.00 26.97 70 GLU A O 1
ATOM 660 N N A LYS A 1 71 ? 43.373 11.202 33.878 0.50 24.40 71 LYS A N 1
ATOM 661 N N B LYS A 1 71 ? 43.373 11.203 33.877 0.50 24.41 71 LYS A N 1
ATOM 662 C CA A LYS A 1 71 ? 43.466 10.618 32.541 0.50 27.46 71 LYS A CA 1
ATOM 663 C CA B LYS A 1 71 ? 43.465 10.629 32.538 0.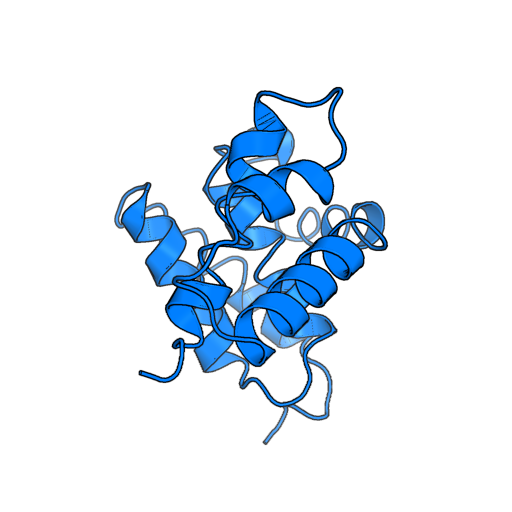50 27.43 71 LYS A CA 1
ATOM 664 C C A LYS A 1 71 ? 42.113 10.722 31.849 0.50 29.20 71 LYS A C 1
ATOM 665 C C B LYS A 1 71 ? 42.110 10.729 31.849 0.50 29.22 71 LYS A C 1
ATOM 666 O O A LYS A 1 71 ? 42.027 11.079 30.672 0.50 30.44 71 LYS A O 1
ATOM 667 O O B LYS A 1 71 ? 42.021 11.090 30.673 0.50 30.46 71 LYS A O 1
ATOM 678 N N . TRP A 1 72 ? 41.059 10.402 32.593 1.00 25.37 72 TRP A N 1
ATOM 679 C CA . TRP A 1 72 ? 39.701 10.458 32.075 1.00 27.46 72 TRP A CA 1
ATOM 680 C C . TRP A 1 72 ? 38.993 11.678 32.650 1.00 26.61 72 TRP A C 1
ATOM 681 O O . TRP A 1 72 ? 39.315 12.123 33.752 1.00 37.75 72 TRP A O 1
ATOM 692 N N . SER A 1 73 ? 38.074 12.252 31.890 1.00 26.04 73 SER A N 1
ATOM 693 C CA . SER A 1 73 ? 37.286 13.370 32.395 1.00 25.21 73 SER A CA 1
ATOM 694 C C . SER A 1 73 ? 35.926 12.714 32.625 1.00 19.55 73 SER A C 1
ATOM 695 O O . SER A 1 73 ? 35.630 11.670 32.040 1.00 21.62 73 SER A O 1
ATOM 698 N N . LEU A 1 74 ? 35.109 13.309 33.476 1.00 19.09 74 LEU A N 1
ATOM 699 C CA . LEU A 1 74 ? 33.795 12.748 33.772 1.00 18.50 74 LEU A CA 1
ATOM 700 C C . LEU A 1 74 ? 32.977 12.547 32.494 1.00 16.57 74 LEU A C 1
ATOM 701 O O . LEU A 1 74 ? 32.304 11.537 32.345 1.00 18.36 74 LEU A O 1
ATOM 706 N N . ASN A 1 75 ? 33.076 13.484 31.564 1.00 18.88 75 ASN A N 1
ATOM 707 C CA . ASN A 1 75 ? 32.313 13.387 30.327 1.00 21.17 75 ASN A CA 1
ATOM 708 C C . ASN A 1 75 ? 32.804 12.310 29.363 1.00 21.00 75 ASN A C 1
ATOM 709 O O . ASN A 1 75 ? 32.042 11.829 28.519 1.00 23.37 75 ASN A O 1
ATOM 714 N N . ARG A 1 76 ? 34.063 11.906 29.502 1.00 18.67 76 ARG A N 1
ATOM 715 C CA . ARG A 1 76 ? 34.631 10.891 28.623 1.00 19.29 76 ARG A CA 1
ATOM 716 C C . ARG A 1 76 ? 34.421 9.483 29.142 1.00 17.76 76 ARG A C 1
ATOM 717 O O . ARG A 1 76 ? 34.607 8.511 28.419 1.00 18.28 76 ARG A O 1
ATOM 725 N N . LEU A 1 77 ? 34.056 9.359 30.419 1.00 16.22 77 LEU A N 1
ATOM 726 C CA . LEU A 1 77 ? 33.757 8.045 30.959 1.00 15.03 77 LEU A CA 1
ATOM 727 C C . LEU A 1 77 ? 32.474 7.560 30.285 1.00 13.90 77 LEU A C 1
ATOM 728 O O . LEU A 1 77 ? 31.730 8.346 29.683 1.00 15.73 77 LEU A O 1
ATOM 733 N N . SER A 1 78 ? 32.230 6.264 30.397 1.00 13.70 78 SER A N 1
ATOM 734 C CA . SER A 1 78 ? 31.018 5.699 29.826 1.00 13.58 78 SER A CA 1
ATOM 735 C C . SER A 1 78 ? 29.810 6.174 30.619 1.00 14.70 78 SER A C 1
ATOM 736 O O . SER A 1 78 ? 29.930 6.643 31.766 1.00 15.05 78 SER A O 1
ATOM 739 N N A VAL A 1 79 ? 28.637 6.068 30.011 0.50 15.19 79 VAL A N 1
ATOM 740 N N B VAL A 1 79 ? 28.637 6.048 30.014 0.50 15.49 79 VAL A N 1
ATOM 741 C CA A VAL A 1 79 ? 27.422 6.476 30.693 0.50 16.04 79 VAL A CA 1
ATOM 742 C CA B VAL A 1 79 ? 27.407 6.446 30.676 0.50 16.19 79 VAL A CA 1
ATOM 743 C C A VAL A 1 79 ? 27.273 5.664 31.991 0.50 14.39 79 VAL A C 1
ATOM 744 C C B VAL A 1 79 ? 27.239 5.649 31.976 0.50 15.03 79 VAL A C 1
ATOM 745 O O A VAL A 1 79 ? 26.767 6.183 32.991 0.50 15.77 79 VAL A O 1
ATOM 746 O O B VAL A 1 79 ? 26.684 6.156 32.957 0.50 16.43 79 VAL A O 1
ATOM 753 N N . VAL A 1 80 ? 27.718 4.411 31.990 1.00 12.93 80 VAL A N 1
ATOM 754 C CA . VAL A 1 80 ? 27.609 3.598 33.191 1.00 12.76 80 VAL A CA 1
ATOM 755 C C . VAL A 1 80 ? 28.528 4.104 34.293 1.00 12.56 80 VAL A C 1
ATOM 756 O O . VAL A 1 80 ? 28.078 4.359 35.423 1.00 12.98 80 VAL A O 1
ATOM 760 N N . ASP A 1 81 ? 29.815 4.276 34.005 1.00 12.89 81 ASP A N 1
ATOM 761 C CA . ASP A 1 81 ? 30.734 4.693 35.056 1.00 14.32 81 ASP A CA 1
ATOM 762 C C . ASP A 1 81 ? 30.444 6.092 35.583 1.00 13.44 81 ASP A C 1
ATOM 763 O O . ASP A 1 81 ? 30.526 6.336 36.792 1.00 14.18 81 ASP A O 1
ATOM 768 N N . ARG A 1 82 ? 30.117 7.031 34.707 1.00 13.78 82 ARG A N 1
ATOM 769 C CA . ARG A 1 82 ? 29.802 8.382 35.146 1.00 12.96 82 ARG A CA 1
ATOM 770 C C . ARG A 1 82 ? 28.609 8.382 36.104 1.00 12.62 82 ARG A C 1
ATOM 771 O O . ARG A 1 82 ? 28.633 9.018 37.181 1.00 14.14 82 ARG A O 1
ATOM 779 N N . ASN A 1 83 ? 27.564 7.649 35.749 1.00 13.24 83 ASN A N 1
ATOM 780 C CA . ASN A 1 83 ? 26.379 7.651 36.593 1.00 13.45 83 ASN A CA 1
ATOM 781 C C . ASN A 1 83 ? 26.496 6.780 37.840 1.00 11.47 83 ASN A C 1
ATOM 782 O O . ASN A 1 83 ? 25.877 7.098 38.866 1.00 12.93 83 ASN A O 1
ATOM 787 N N . VAL A 1 84 ? 27.295 5.725 37.788 1.00 12.82 84 VAL A N 1
ATOM 788 C CA . VAL A 1 84 ? 27.532 4.946 39.001 1.00 13.28 84 VAL A CA 1
ATOM 789 C C . VAL A 1 84 ? 28.295 5.880 39.967 1.00 12.44 84 VAL A C 1
ATOM 790 O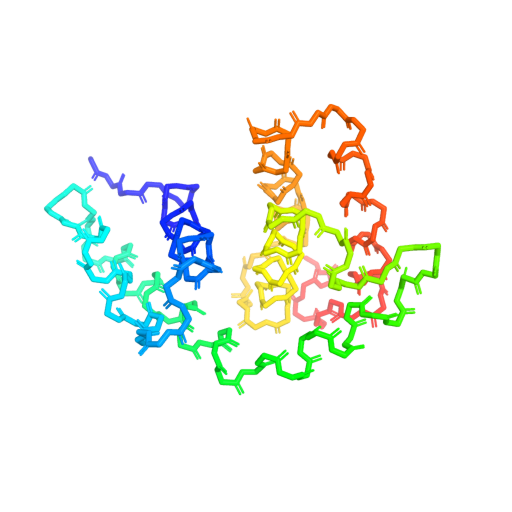 O . VAL A 1 84 ? 27.991 5.909 41.170 1.00 12.48 84 VAL A O 1
ATOM 794 N N . LEU A 1 85 ? 29.266 6.642 39.485 1.00 12.24 85 LEU A N 1
ATOM 795 C CA . LEU A 1 85 ? 30.002 7.541 40.371 1.00 13.61 85 LEU A CA 1
ATOM 796 C C . LEU A 1 85 ? 29.089 8.616 40.945 1.00 12.31 85 LEU A C 1
ATOM 797 O O . LEU A 1 85 ? 29.168 8.943 42.137 1.00 13.34 85 LEU A O 1
ATOM 802 N N . ARG A 1 86 ? 28.195 9.174 40.139 1.00 13.26 86 ARG A N 1
ATOM 803 C CA . ARG A 1 86 ? 27.259 10.187 40.638 1.00 12.71 86 ARG A CA 1
ATOM 804 C C . ARG A 1 86 ? 26.354 9.603 41.725 1.00 12.56 86 ARG A C 1
ATOM 805 O O . ARG A 1 86 ? 26.172 10.200 42.799 1.00 13.62 86 ARG A O 1
ATOM 813 N N A LEU A 1 87 ? 25.782 8.441 41.449 0.50 13.98 87 LEU A N 1
ATOM 814 N N B LEU A 1 87 ? 25.785 8.440 41.450 0.50 13.93 87 LEU A N 1
ATOM 815 C CA A LEU A 1 87 ? 24.877 7.768 42.377 0.50 13.59 87 LEU A CA 1
ATOM 816 C CA B LEU A 1 87 ? 24.877 7.786 42.384 0.50 13.47 87 LEU A CA 1
ATOM 817 C C A LEU A 1 87 ? 25.559 7.422 43.703 0.50 13.26 87 LEU A C 1
ATOM 818 C C B LEU A 1 87 ? 25.580 7.461 43.704 0.50 11.70 87 LEU A C 1
ATOM 819 O O A LEU A 1 87 ? 25.025 7.687 44.798 0.50 15.43 87 LEU A O 1
ATOM 820 O O B LEU A 1 87 ? 25.079 7.780 44.797 0.50 16.07 87 LEU A O 1
ATOM 829 N N . ALA A 1 88 ? 26.738 6.825 43.617 1.00 13.14 88 ALA A N 1
ATOM 830 C CA . ALA A 1 88 ? 27.492 6.450 44.812 1.00 13.00 88 ALA A CA 1
ATOM 831 C C . ALA A 1 88 ? 27.949 7.670 45.608 1.00 12.76 88 ALA A C 1
ATOM 832 O O . ALA A 1 88 ? 27.944 7.620 46.851 1.00 14.83 88 ALA A O 1
ATOM 834 N N . THR A 1 89 ? 28.368 8.746 44.943 1.00 12.90 89 THR A N 1
ATOM 835 C CA . THR A 1 89 ? 28.817 9.953 45.649 1.00 14.29 89 THR A CA 1
ATOM 836 C C . THR A 1 89 ? 27.620 10.565 46.377 1.00 14.31 89 THR A C 1
ATOM 837 O O . THR A 1 89 ? 27.732 10.966 47.549 1.00 15.85 89 THR A O 1
ATOM 841 N N . TYR A 1 90 ? 26.465 10.613 45.724 1.00 14.26 90 TYR A N 1
ATOM 842 C CA . TYR A 1 90 ? 25.265 11.119 46.357 1.00 15.14 90 TYR A CA 1
ATOM 843 C C . TYR A 1 90 ? 24.972 10.289 47.606 1.00 14.75 90 TYR A C 1
ATOM 844 O O . TYR A 1 90 ? 24.716 10.827 48.689 1.00 16.82 90 TYR A O 1
ATOM 853 N N . GLU A 1 91 ? 24.990 8.969 47.469 1.00 14.50 91 GLU A N 1
ATOM 854 C CA . GLU A 1 91 ? 24.682 8.100 48.588 1.00 16.14 91 GLU A CA 1
ATOM 855 C C . GLU A 1 91 ? 25.689 8.277 49.729 1.00 16.54 91 GLU A C 1
ATOM 856 O O . GLU A 1 91 ? 25.297 8.357 50.910 1.00 17.77 91 GLU A O 1
ATOM 862 N N . LEU A 1 92 ? 26.965 8.334 49.391 1.00 15.50 92 LEU A N 1
ATOM 863 C CA . LEU A 1 92 ? 28.034 8.544 50.373 1.00 17.22 92 LEU A CA 1
ATOM 864 C C . LEU A 1 92 ? 27.806 9.831 51.190 1.00 17.05 92 LEU A C 1
ATOM 865 O O . LEU A 1 92 ? 27.878 9.838 52.435 1.00 18.86 92 LEU A O 1
ATOM 870 N N . LEU A 1 93 ? 27.526 10.927 50.499 1.00 16.78 93 LEU A N 1
ATOM 871 C CA . LEU A 1 93 ? 27.363 12.215 51.161 1.00 17.92 93 LEU A CA 1
ATOM 872 C C . LEU A 1 93 ? 26.050 12.464 51.867 1.00 22.34 93 LEU A C 1
ATOM 873 O O . LEU A 1 93 ? 26.033 13.079 52.944 1.00 21.75 93 LEU A O 1
ATOM 878 N N . PHE A 1 94 ? 24.957 11.979 51.292 1.00 18.67 94 PHE A N 1
ATOM 879 C CA . PHE A 1 94 ? 23.627 12.307 51.781 1.00 19.92 94 PHE A CA 1
ATOM 880 C C . PHE A 1 94 ? 22.751 11.271 52.425 1.00 22.17 94 PHE A C 1
ATOM 881 O O . PHE A 1 94 ? 21.782 11.619 53.112 1.00 24.59 94 PHE A O 1
ATOM 889 N N . GLU A 1 95 ? 23.042 10.005 52.192 1.00 17.90 95 GLU A N 1
ATOM 890 C CA . GLU A 1 95 ? 22.222 8.971 52.770 1.00 21.48 95 GLU A CA 1
ATOM 891 C C . GLU A 1 95 ? 22.949 8.463 54.000 1.00 24.19 95 GLU A C 1
ATOM 892 O O . GLU A 1 95 ? 23.788 7.571 53.934 1.00 22.82 95 GLU A O 1
ATOM 898 N N A LYS A 1 96 ? 22.642 9.080 55.135 0.50 32.44 96 LYS A N 1
ATOM 899 N N B LYS A 1 96 ? 22.656 9.086 55.136 0.50 32.37 96 LYS A N 1
ATOM 900 C CA A LYS A 1 96 ? 23.247 8.670 56.381 0.50 34.72 96 LYS A CA 1
ATOM 901 C CA B LYS A 1 96 ? 23.275 8.681 56.381 0.50 34.60 96 LYS A CA 1
ATOM 902 C C A LYS A 1 96 ? 22.540 7.389 56.764 0.50 35.89 96 LYS A C 1
ATOM 903 C C B LYS A 1 96 ? 22.552 7.400 56.767 0.50 35.99 96 LYS A C 1
ATOM 904 O O A LYS A 1 96 ? 21.340 7.264 56.545 0.50 48.19 96 LYS A O 1
ATOM 905 O O B LYS A 1 96 ? 21.350 7.286 56.547 0.50 48.23 96 LYS A O 1
ATOM 916 N N . ASP A 1 97 ? 23.296 6.448 57.319 1.00 31.61 97 ASP A N 1
ATOM 917 C CA . ASP A 1 97 ? 22.783 5.137 57.754 1.00 29.43 97 ASP A CA 1
ATOM 918 C C . ASP A 1 97 ? 23.348 4.029 56.870 1.00 29.19 97 ASP A C 1
ATOM 919 O O . ASP A 1 97 ? 23.318 2.861 57.245 1.00 37.14 97 ASP A O 1
ATOM 924 N N A ILE A 1 98 ? 23.861 4.402 55.700 0.50 28.01 98 ILE A N 1
ATOM 925 N N B ILE A 1 98 ? 23.852 4.390 55.695 0.50 28.35 98 ILE A N 1
ATOM 926 C CA A ILE A 1 98 ? 24.441 3.420 54.784 0.50 25.75 98 ILE A CA 1
ATOM 927 C CA B ILE A 1 98 ? 24.426 3.386 54.802 0.50 25.65 98 ILE A CA 1
ATOM 928 C C A ILE A 1 98 ? 25.951 3.403 54.973 0.50 21.29 98 ILE A C 1
ATOM 929 C C B ILE A 1 98 ? 25.933 3.395 54.976 0.50 21.53 98 ILE A C 1
ATOM 930 O O A ILE A 1 98 ? 26.622 4.408 54.753 0.50 22.89 98 ILE A O 1
ATOM 931 O O B ILE A 1 98 ? 26.588 4.408 54.746 0.50 23.13 98 ILE A O 1
ATOM 940 N N . PRO A 1 99 ? 26.505 2.263 55.412 1.00 20.36 99 PRO A N 1
ATOM 941 C CA . PRO A 1 99 ? 27.952 2.193 55.604 1.00 24.09 99 PRO A CA 1
ATOM 942 C C . PRO A 1 99 ? 28.705 2.443 54.307 1.00 18.20 99 PRO A C 1
ATOM 943 O O . PRO A 1 99 ? 28.244 2.065 53.205 1.00 20.76 99 PRO A O 1
ATOM 947 N N . ILE A 1 100 ? 29.861 3.071 54.431 1.00 19.76 100 ILE A N 1
ATOM 948 C CA . ILE A 1 100 ? 30.694 3.367 53.281 1.00 20.22 100 ILE A CA 1
ATOM 949 C C . ILE A 1 100 ? 30.930 2.105 52.456 1.00 19.79 100 ILE A C 1
ATOM 950 O O . ILE A 1 100 ? 30.802 2.123 51.231 1.00 19.74 100 ILE A O 1
ATOM 955 N N . GLU A 1 101 ? 31.273 1.008 53.117 1.00 21.44 101 GLU A N 1
ATOM 956 C CA . GLU A 1 101 ? 31.544 -0.252 52.437 1.00 20.76 101 GLU A CA 1
ATOM 957 C C . GLU A 1 101 ? 30.361 -0.730 51.600 1.00 20.73 101 GLU A C 1
ATOM 958 O O . GLU A 1 101 ? 30.556 -1.295 50.517 1.00 20.33 101 GLU A O 1
ATOM 964 N N . VAL A 1 102 ? 29.140 -0.529 52.079 1.00 18.16 102 VAL A N 1
ATOM 965 C CA . VAL A 1 102 ? 27.966 -0.950 51.319 1.00 21.45 102 VAL A CA 1
ATOM 966 C C . VAL A 1 102 ? 27.815 -0.095 50.054 1.00 18.79 102 VAL A C 1
ATOM 967 O O . VAL A 1 102 ? 27.581 -0.611 48.948 1.00 18.82 102 VAL A O 1
ATOM 971 N N . THR A 1 103 ? 27.964 1.211 50.190 1.00 16.60 103 THR A N 1
ATOM 972 C CA . THR A 1 103 ? 27.853 2.096 49.042 1.00 16.71 103 THR A CA 1
ATOM 973 C C . THR A 1 103 ? 28.898 1.714 48.014 1.00 17.38 103 THR A C 1
ATOM 974 O O . THR A 1 103 ? 28.591 1.565 46.823 1.00 16.74 103 THR A O 1
ATOM 978 N N . ILE A 1 104 ? 30.137 1.527 48.435 1.00 16.34 104 ILE A N 1
ATOM 979 C CA . ILE A 1 104 ? 31.185 1.217 47.476 1.00 18.81 104 ILE A CA 1
ATOM 980 C C . ILE A 1 104 ? 31.015 -0.166 46.846 1.00 17.10 104 ILE A C 1
ATOM 981 O O . ILE A 1 104 ? 31.073 -0.306 45.619 1.00 16.35 104 ILE A O 1
ATOM 986 N N . ASP A 1 105 ? 30.775 -1.184 47.657 1.00 16.19 105 ASP A N 1
ATOM 987 C CA . ASP A 1 105 ? 30.612 -2.529 47.130 1.00 16.18 105 ASP A CA 1
ATOM 988 C C . ASP A 1 105 ? 29.450 -2.620 46.138 1.00 16.59 105 ASP A C 1
ATOM 989 O O . ASP A 1 105 ? 29.561 -3.248 45.087 1.00 17.04 105 ASP A O 1
ATOM 994 N N A GLU A 1 106 ? 28.321 -2.003 46.459 0.50 16.69 106 GLU A N 1
ATOM 995 N N B GLU A 1 106 ? 28.334 -1.990 46.480 0.50 17.70 106 GLU A N 1
ATOM 996 C CA A GLU A 1 106 ? 27.170 -2.060 45.562 0.50 16.86 106 GLU A CA 1
ATOM 997 C CA B GLU A 1 106 ? 27.167 -2.065 45.620 0.50 17.18 106 GLU A CA 1
ATOM 998 C C A GLU A 1 106 ? 27.403 -1.280 44.280 0.50 21.99 106 GLU A C 1
ATOM 999 C C B GLU A 1 106 ? 27.274 -1.201 44.358 0.50 13.52 106 GLU A C 1
ATOM 1000 O O A GLU A 1 106 ? 26.955 -1.681 43.207 0.50 18.01 106 GLU A O 1
ATOM 1001 O O B GLU A 1 106 ? 26.632 -1.513 43.353 0.50 17.16 106 GLU A O 1
ATOM 1012 N N . ALA A 1 107 ? 28.114 -0.168 44.388 1.00 15.38 107 ALA A N 1
ATOM 1013 C CA . ALA A 1 107 ? 28.385 0.668 43.219 1.00 16.02 107 ALA A CA 1
ATOM 1014 C C . ALA A 1 107 ? 29.282 -0.150 42.275 1.00 16.75 107 ALA A C 1
ATOM 1015 O O . ALA A 1 107 ? 29.080 -0.161 41.059 1.00 17.11 107 ALA A O 1
ATOM 1017 N N . ILE A 1 108 ? 30.290 -0.821 42.816 1.00 15.79 108 ILE A N 1
ATOM 1018 C CA . ILE A 1 108 ? 31.179 -1.658 42.020 1.00 17.36 108 ILE A CA 1
ATOM 1019 C C . ILE A 1 108 ? 30.349 -2.730 41.306 1.00 16.53 108 ILE A C 1
ATOM 1020 O O . ILE A 1 108 ? 30.611 -3.036 40.134 1.00 16.11 108 ILE A O 1
ATOM 1025 N N . GLU A 1 109 ? 29.376 -3.316 41.991 1.00 14.88 109 GLU A N 1
ATOM 1026 C CA . GLU A 1 109 ? 28.516 -4.337 41.381 1.00 16.29 109 GLU A CA 1
ATOM 1027 C C . GLU A 1 109 ? 27.801 -3.771 40.157 1.00 16.21 109 GLU A C 1
ATOM 1028 O O . GLU A 1 109 ? 27.710 -4.456 39.119 1.00 17.13 109 GLU A O 1
ATOM 1034 N N . ILE A 1 110 ? 27.274 -2.551 40.248 1.00 16.07 110 ILE A N 1
ATOM 1035 C CA . ILE A 1 110 ? 26.585 -1.972 39.100 1.00 15.27 110 ILE A CA 1
ATOM 1036 C C . ILE A 1 110 ? 27.570 -1.727 37.969 1.00 16.99 110 ILE A C 1
ATOM 1037 O O . ILE A 1 110 ? 27.273 -2.021 36.808 1.00 16.65 110 ILE A O 1
ATOM 1042 N N . ALA A 1 111 ? 28.745 -1.197 38.278 1.00 14.21 111 ALA A N 1
ATOM 1043 C CA . ALA A 1 111 ? 29.743 -0.942 37.248 1.00 15.68 111 ALA A CA 1
ATOM 1044 C C . ALA A 1 111 ? 30.140 -2.233 36.546 1.00 15.86 111 ALA A C 1
ATOM 1045 O O . ALA A 1 111 ? 30.301 -2.238 35.325 1.00 15.77 111 ALA A O 1
ATOM 1047 N N . LYS A 1 112 ? 30.291 -3.322 37.285 1.00 16.13 112 LYS A N 1
ATOM 1048 C CA . LYS A 1 112 ? 30.662 -4.601 36.673 1.00 16.51 112 LYS A CA 1
ATOM 1049 C C . LYS A 1 112 ? 29.506 -5.174 35.859 1.00 20.94 112 LYS A C 1
ATOM 1050 O O . LYS A 1 112 ? 29.715 -5.769 34.793 1.00 20.68 112 LYS A O 1
ATOM 1056 N N . ARG A 1 113 ? 28.289 -4.969 36.346 1.00 18.11 113 ARG A N 1
ATOM 1057 C CA . ARG A 1 113 ? 27.064 -5.443 35.708 1.00 19.75 113 ARG A CA 1
ATOM 1058 C C . ARG A 1 113 ? 26.990 -5.001 34.254 1.00 16.53 113 ARG A C 1
ATOM 1059 O O . ARG A 1 113 ? 26.724 -5.822 33.354 1.00 18.57 113 ARG A O 1
ATOM 1067 N N . TYR A 1 114 ? 27.236 -3.722 34.017 1.00 15.54 114 TYR A N 1
ATOM 1068 C CA . TYR A 1 114 ? 27.138 -3.149 32.687 1.00 16.49 114 TYR A CA 1
ATOM 1069 C C . TYR A 1 114 ? 28.467 -2.844 32.045 1.00 17.59 114 TYR A C 1
ATOM 1070 O O . TYR A 1 114 ? 28.493 -2.292 30.947 1.00 21.19 114 TYR A O 1
ATOM 1079 N N . GLY A 1 115 ? 29.552 -3.218 32.721 1.00 16.67 115 GLY A N 1
ATOM 1080 C CA . GLY A 1 115 ? 30.884 -2.975 32.188 1.00 15.65 115 GLY A CA 1
ATOM 1081 C C . GLY A 1 115 ? 31.721 -4.224 32.272 1.00 16.08 115 GLY A C 1
ATOM 1082 O O . GLY A 1 115 ? 31.278 -5.314 31.915 1.00 18.27 115 GLY A O 1
ATOM 1083 N N . THR A 1 116 ? 32.957 -4.064 32.746 1.00 17.16 116 THR A N 1
ATOM 1084 C CA . THR A 1 116 ? 33.909 -5.168 32.888 1.00 16.34 116 THR A CA 1
ATOM 1085 C C . THR A 1 116 ? 34.533 -5.150 34.276 1.00 18.81 116 THR A C 1
ATOM 1086 O O . THR A 1 116 ? 34.264 -4.255 35.089 1.00 17.13 116 THR A O 1
ATOM 1090 N N A GLU A 1 117 ? 35.384 -6.132 34.542 0.50 17.64 117 GLU A N 1
ATOM 1091 N N B GLU A 1 117 ? 35.379 -6.134 34.549 0.50 17.53 117 GLU A N 1
ATOM 1092 C CA A GLU A 1 117 ? 36.069 -6.199 35.823 0.50 19.29 117 GLU A CA 1
ATOM 1093 C CA B GLU A 1 117 ? 36.066 -6.188 35.830 0.50 18.97 117 GLU A CA 1
ATOM 1094 C C A GLU A 1 117 ? 36.897 -4.923 35.971 0.50 20.01 117 GLU A C 1
ATOM 1095 C C B GLU A 1 117 ? 36.907 -4.924 35.974 0.50 20.14 117 GLU A C 1
ATOM 1096 O O A GLU A 1 117 ? 37.004 -4.371 37.069 0.50 19.86 117 GLU A O 1
ATOM 1097 O O B GLU A 1 117 ? 37.034 -4.379 37.073 0.50 20.04 117 GLU A O 1
ATOM 1108 N N . ASN A 1 118 ? 37.478 -4.450 34.871 1.00 17.95 118 ASN A N 1
ATOM 1109 C CA . ASN A 1 118 ? 38.283 -3.235 34.900 1.00 20.55 118 ASN A CA 1
ATOM 1110 C C . ASN A 1 118 ? 37.431 -2.030 35.293 1.00 20.29 118 ASN A C 1
ATOM 1111 O O . ASN A 1 118 ? 37.923 -1.133 35.987 1.00 19.29 118 ASN A O 1
ATOM 1116 N N . SER A 1 119 ? 36.168 -1.989 34.849 1.00 17.03 119 SER A N 1
ATOM 1117 C CA . SER A 1 119 ? 35.247 -0.892 35.225 1.00 19.93 119 SER A CA 1
ATOM 1118 C C . SER A 1 119 ? 35.078 -0.891 36.732 1.00 17.24 119 SER A C 1
ATOM 1119 O O . SER A 1 119 ? 35.134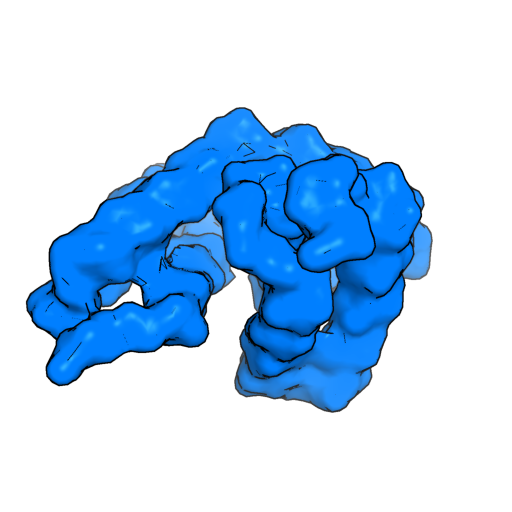 0.158 37.393 1.00 18.69 119 SER A O 1
ATOM 1122 N N . GLY A 1 120 ? 34.821 -2.072 37.270 1.00 16.55 120 GLY A N 1
ATOM 1123 C CA . GLY A 1 120 ? 34.642 -2.216 38.699 1.00 20.00 120 GLY A CA 1
ATOM 1124 C C . GLY A 1 120 ? 35.856 -1.724 39.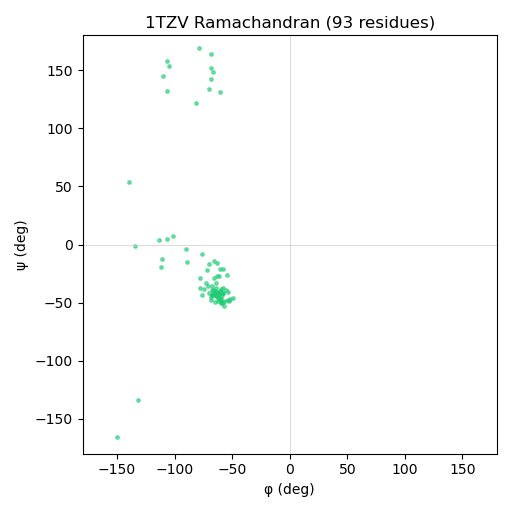445 1.00 19.13 120 GLY A C 1
ATOM 1125 O O . GLY A 1 120 ? 35.723 -0.973 40.411 1.00 19.00 120 GLY A O 1
ATOM 1126 N N A LYS A 1 121 ? 37.045 -2.131 39.017 0.50 17.32 121 LYS A N 1
ATOM 1127 N N B LYS A 1 121 ? 37.042 -2.137 39.010 0.50 17.36 121 LYS A N 1
ATOM 1128 C CA A LYS A 1 121 ? 38.251 -1.697 39.703 0.50 19.11 121 LYS A CA 1
ATOM 1129 C CA B LYS A 1 121 ? 38.271 -1.718 39.670 0.50 19.49 121 LYS A CA 1
ATOM 1130 C C A LYS A 1 121 ? 38.430 -0.187 39.606 0.50 17.93 121 LYS A C 1
ATOM 1131 C C B LYS A 1 121 ? 38.436 -0.202 39.599 0.50 17.65 121 LYS A C 1
ATOM 1132 O O A LYS A 1 121 ? 38.807 0.465 40.580 0.50 18.62 121 LYS A O 1
ATOM 1133 O O B LYS A 1 121 ? 38.804 0.439 40.585 0.50 19.28 121 LYS A O 1
ATOM 1144 N N . PHE A 1 122 ? 38.159 0.380 38.436 1.00 16.13 122 PHE A N 1
ATOM 1145 C CA . PHE A 1 122 ? 38.285 1.810 38.267 1.00 16.63 122 PHE A CA 1
ATOM 1146 C C . PHE A 1 122 ? 37.367 2.568 39.232 1.00 16.90 122 PHE A C 1
ATOM 1147 O O . PHE A 1 122 ? 37.802 3.499 39.930 1.00 17.46 122 PHE A O 1
ATOM 1155 N N A VAL A 1 123 ? 36.104 2.164 39.250 0.50 15.16 123 VAL A N 1
ATOM 1156 N N B VAL A 1 123 ? 36.086 2.209 39.278 0.50 15.89 123 VAL A N 1
ATOM 1157 C CA A VAL A 1 123 ? 35.107 2.765 40.122 0.50 16.26 123 VAL A CA 1
ATOM 1158 C CA B VAL A 1 123 ? 35.183 2.918 40.189 0.50 17.75 123 VAL A CA 1
ATOM 1159 C C A VAL A 1 123 ? 35.530 2.620 41.584 0.50 17.32 123 VAL A C 1
ATOM 1160 C C B VAL A 1 123 ? 35.525 2.633 41.649 0.50 18.52 123 VAL A C 1
ATOM 1161 O O A VAL A 1 123 ? 35.445 3.574 42.360 0.50 17.51 123 VAL A O 1
ATOM 1162 O O B VAL A 1 123 ? 35.339 3.492 42.510 0.50 16.79 123 VAL A O 1
ATOM 1169 N N . ASN A 1 124 ? 36.015 1.432 41.943 1.00 16.60 124 ASN A N 1
ATOM 1170 C CA . ASN A 1 124 ? 36.419 1.118 43.317 1.00 17.94 124 ASN A CA 1
ATOM 1171 C C . ASN A 1 124 ? 37.501 2.114 43.747 1.00 16.30 124 ASN A C 1
ATOM 1172 O O . ASN A 1 124 ? 37.451 2.674 44.854 1.00 17.31 124 ASN A O 1
ATOM 1177 N N . GLY A 1 125 ? 38.467 2.352 42.873 1.00 15.79 125 GLY A N 1
ATOM 1178 C CA . GLY A 1 125 ? 39.561 3.253 43.207 1.00 17.40 125 GLY A CA 1
ATOM 1179 C C . GLY A 1 125 ? 39.109 4.680 43.448 1.00 17.97 125 GLY A C 1
ATOM 1180 O O . GLY A 1 125 ? 39.526 5.333 44.433 1.00 18.85 125 GLY A O 1
ATOM 1181 N N A ILE A 1 126 ? 38.261 5.194 42.564 0.50 16.88 126 ILE A N 1
ATOM 1182 N N B ILE A 1 126 ? 38.262 5.189 42.557 0.50 16.85 126 ILE A N 1
ATOM 1183 C CA A ILE A 1 126 ? 37.774 6.554 42.723 0.50 16.80 126 ILE A CA 1
ATOM 1184 C CA B ILE A 1 126 ? 37.765 6.548 42.695 0.50 16.74 126 ILE A CA 1
ATOM 1185 C C A ILE A 1 126 ? 36.929 6.693 43.986 0.50 15.83 126 ILE A C 1
ATOM 1186 C C B ILE A 1 126 ? 36.923 6.698 43.966 0.50 15.86 126 ILE A C 1
ATOM 1187 O O A ILE A 1 126 ? 37.113 7.628 44.773 0.50 17.59 126 ILE A O 1
ATOM 1188 O O B ILE A 1 126 ? 37.110 7.644 44.741 0.50 18.37 126 ILE A O 1
ATOM 1197 N N . LEU A 1 127 ? 36.000 5.773 44.186 1.00 14.78 127 LEU A N 1
ATOM 1198 C CA . LEU A 1 127 ? 35.148 5.851 45.366 1.00 16.46 127 LEU A CA 1
ATOM 1199 C C . LEU A 1 127 ? 35.901 5.683 46.687 1.00 17.70 127 LEU A C 1
ATOM 1200 O O . LEU A 1 127 ? 35.543 6.342 47.672 1.00 17.48 127 LEU A O 1
ATOM 1205 N N . ASP A 1 128 ? 36.922 4.828 46.735 1.00 16.31 128 ASP A N 1
ATOM 1206 C CA . ASP A 1 128 ? 37.689 4.672 47.977 1.00 18.00 128 ASP A CA 1
ATOM 1207 C C . ASP A 1 128 ? 38.315 6.014 48.319 1.00 19.93 128 ASP A C 1
ATOM 1208 O O . ASP A 1 128 ? 38.338 6.421 49.491 1.00 20.76 128 ASP A O 1
ATOM 1213 N N . ARG A 1 129 ? 38.829 6.713 47.312 1.00 17.93 129 ARG A N 1
ATOM 1214 C CA . ARG A 1 129 ? 39.459 8.009 47.518 1.00 19.13 129 ARG A CA 1
ATOM 1215 C C . ARG A 1 129 ? 38.441 9.067 47.947 1.00 20.64 129 ARG A C 1
ATOM 1216 O O . ARG A 1 129 ? 38.692 9.857 48.864 1.00 21.86 129 ARG A O 1
ATOM 1224 N N . ILE A 1 130 ? 37.278 9.101 47.308 1.00 19.36 130 ILE A N 1
ATOM 1225 C CA . ILE A 1 130 ? 36.263 10.072 47.695 1.00 19.28 130 ILE A CA 1
ATOM 1226 C C . ILE A 1 130 ? 35.788 9.801 49.125 1.00 17.39 130 ILE A C 1
ATOM 1227 O O . ILE A 1 130 ? 35.635 10.737 49.921 1.00 18.73 130 ILE A O 1
ATOM 1232 N N . ALA A 1 131 ? 35.568 8.534 49.449 1.00 18.55 131 ALA A N 1
ATOM 1233 C CA . ALA A 1 131 ? 35.078 8.166 50.777 1.00 19.04 131 ALA A CA 1
ATOM 1234 C C . ALA A 1 131 ? 36.065 8.486 51.890 1.00 21.48 131 ALA A C 1
ATOM 1235 O O . ALA A 1 131 ? 35.672 8.986 52.956 1.00 20.67 131 ALA A O 1
ATOM 1237 N N . LYS A 1 132 ? 37.345 8.242 51.651 1.00 18.32 132 LYS A N 1
ATOM 1238 C CA . LYS A 1 132 ? 38.304 8.480 52.723 1.00 19.56 132 LYS A CA 1
ATOM 1239 C C . LYS A 1 132 ? 38.489 9.958 53.012 1.00 20.40 132 LYS A C 1
ATOM 1240 O O . LYS A 1 132 ? 38.979 10.328 54.093 1.00 20.21 132 LYS A O 1
ATOM 1246 N N . GLU A 1 133 ? 38.073 10.820 52.086 1.00 18.31 133 GLU A N 1
ATOM 1247 C CA . GLU A 1 133 ? 38.218 12.254 52.298 1.00 20.08 133 GLU A CA 1
ATOM 1248 C C . GLU A 1 133 ? 36.887 12.965 52.510 1.00 16.91 133 GLU A C 1
ATOM 1249 O O . GLU A 1 133 ? 36.875 14.110 52.973 1.00 20.68 133 GLU A O 1
ATOM 1255 N N . HIS A 1 134 ? 35.779 12.281 52.232 1.00 19.25 134 HIS A N 1
ATOM 1256 C CA . HIS A 1 134 ? 34.461 12.901 52.327 1.00 16.40 134 HIS A CA 1
ATOM 1257 C C . HIS A 1 134 ? 33.349 12.172 53.013 1.00 19.22 134 HIS A C 1
ATOM 1258 O O . HIS A 1 134 ? 32.237 12.697 53.108 1.00 21.98 134 HIS A O 1
ATOM 1265 N N . ALA A 1 135 ? 33.606 10.967 53.494 1.00 19.09 135 ALA A N 1
ATOM 1266 C CA . ALA A 1 135 ? 32.566 10.257 54.203 1.00 20.06 135 ALA A CA 1
ATOM 1267 C C . ALA A 1 135 ? 32.175 11.092 55.420 1.00 20.94 135 ALA A C 1
ATOM 1268 O O . ALA A 1 135 ? 33.041 11.566 56.179 1.00 20.29 135 ALA A O 1
ATOM 1270 N N . PRO A 1 136 ? 30.874 11.300 55.621 1.00 20.43 136 PRO A N 1
ATOM 1271 C CA . PRO A 1 136 ? 30.457 12.093 56.782 1.00 20.52 136 PRO A CA 1
ATOM 1272 C C . PRO A 1 136 ? 30.785 11.345 58.070 1.00 22.10 136 PRO A C 1
ATOM 1273 O O . PRO A 1 136 ? 30.772 10.100 58.122 1.00 19.19 136 PRO A O 1
ATOM 1277 N N . LYS A 1 137 ? 31.081 12.113 59.118 1.00 20.87 137 LYS A N 1
ATOM 1278 C CA . LYS A 1 137 ? 31.449 11.517 60.395 1.00 20.03 137 LYS A CA 1
ATOM 1279 C C . LYS A 1 137 ? 30.456 10.509 60.977 1.00 20.41 137 LYS A C 1
ATOM 1280 O O . LYS A 1 137 ? 30.839 9.616 61.719 1.00 21.37 137 LYS A O 1
ATOM 1286 N N . GLU A 1 138 ? 29.180 10.619 60.628 1.00 21.85 138 GLU A N 1
ATOM 1287 C CA . GLU A 1 138 ? 28.210 9.657 61.128 1.00 26.23 138 GLU A CA 1
ATOM 1288 C C . GLU A 1 138 ? 28.537 8.246 60.611 1.00 27.61 138 GLU A C 1
ATOM 1289 O O . GLU A 1 138 ? 28.028 7.259 61.131 1.00 27.29 138 GLU A O 1
ATOM 1295 N N . LYS A 1 139 ? 29.384 8.150 59.586 1.00 22.96 139 LYS A N 1
ATOM 1296 C CA . LYS A 1 139 ? 29.754 6.844 59.032 1.00 22.81 139 LYS A CA 1
ATOM 1297 C C . LYS A 1 139 ? 31.122 6.330 59.477 1.00 29.74 139 LYS A C 1
ATOM 1298 O O . LYS A 1 139 ? 31.597 5.305 58.980 1.00 28.59 139 LYS A O 1
ATOM 1304 N N . PHE A 1 140 ? 31.757 7.028 60.417 1.00 24.41 140 PHE A N 1
ATOM 1305 C CA . PHE A 1 140 ? 33.076 6.612 60.895 1.00 24.91 140 PHE A CA 1
ATOM 1306 C C . PHE A 1 140 ? 33.010 5.270 61.627 1.00 34.51 140 PHE A C 1
ATOM 1307 O O . PHE A 1 140 ? 33.987 4.520 61.641 1.00 38.23 140 PHE A O 1
ATOM 1315 N N . GLU A 1 141 ? 31.865 4.970 62.239 1.00 32.51 141 GLU A N 1
ATOM 1316 C CA . GLU A 1 141 ? 31.711 3.711 62.968 1.00 43.64 141 GLU A CA 1
ATOM 1317 C C . GLU A 1 141 ? 30.565 2.874 62.413 1.00 48.21 141 GLU A C 1
ATOM 1318 O O . GLU A 1 141 ? 29.769 2.354 63.228 1.00 51.11 141 GLU A O 1
#